Protein AF-A0A7S0LY28-F1 (afdb_monomer_lite)

InterPro domains:
  IPR038837 tRNA ligase 1 [PTHR35460] (4-100)

Foldseek 3Di:
DDWDFDDDQAWKKKWAAEPLDIFIATPVGGDDPVRVLVVVQLLVLLCVPVPPCSVVLVSVVNVCRHVQQKMWMWGWQQPPPDDSDDNDPHTAIETEFIARNPVRHTDDCVVVVVCCVRNVHHYGIDPPPVVPPDD

Structure (mmCIF, N/CA/C/O backbone):
data_AF-A0A7S0LY28-F1
#
_entry.id   AF-A0A7S0LY28-F1
#
loop_
_atom_site.group_PDB
_atom_site.id
_atom_site.type_symbol
_atom_site.label_atom_id
_atom_site.label_alt_id
_atom_site.label_comp_id
_atom_site.label_asym_id
_atom_site.label_entity_id
_atom_site.label_seq_id
_atom_site.pdbx_PDB_ins_code
_atom_site.Cartn_x
_atom_site.Cartn_y
_atom_site.Cartn_z
_atom_site.occupancy
_atom_site.B_iso_or_equiv
_atom_site.auth_seq_id
_atom_site.auth_comp_id
_atom_site.auth_asym_id
_atom_site.auth_atom_id
_atom_site.pdbx_PDB_model_num
ATOM 1 N N . MET A 1 1 ? 1.465 25.498 0.181 1.00 55.75 1 MET A N 1
ATOM 2 C CA . MET A 1 1 ? 2.523 24.517 0.497 1.00 55.75 1 MET A CA 1
ATOM 3 C C . MET A 1 1 ? 2.7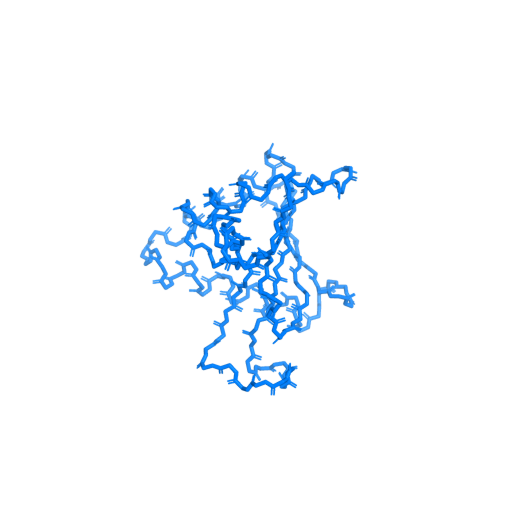49 23.686 -0.750 1.00 55.75 1 MET A C 1
ATOM 5 O O . MET A 1 1 ? 1.817 23.020 -1.181 1.00 55.75 1 MET A O 1
ATOM 9 N N . LEU A 1 2 ? 3.916 23.816 -1.379 1.00 63.62 2 LEU A N 1
ATOM 10 C CA . LEU A 1 2 ? 4.323 22.948 -2.485 1.00 63.62 2 LEU A CA 1
ATOM 11 C C . LEU A 1 2 ? 4.807 21.623 -1.880 1.00 63.62 2 LEU A C 1
ATOM 13 O O . LEU A 1 2 ? 5.370 21.645 -0.794 1.00 63.62 2 LEU A O 1
ATOM 17 N N . VAL A 1 3 ? 4.568 20.486 -2.530 1.00 64.19 3 VAL A N 1
ATOM 18 C CA . VAL A 1 3 ? 5.109 19.185 -2.107 1.00 64.19 3 VAL A CA 1
ATOM 19 C C . VAL A 1 3 ? 5.704 18.521 -3.337 1.00 64.19 3 VAL A C 1
ATOM 21 O O . VAL A 1 3 ? 5.042 18.450 -4.370 1.00 64.19 3 VAL A O 1
ATOM 24 N N . ALA A 1 4 ? 6.952 18.069 -3.229 1.00 72.69 4 ALA A N 1
ATOM 25 C CA . ALA A 1 4 ? 7.638 17.339 -4.286 1.00 72.69 4 ALA A CA 1
ATOM 26 C C . ALA A 1 4 ? 7.711 15.849 -3.930 1.00 72.69 4 ALA A C 1
ATOM 28 O O . ALA A 1 4 ? 7.937 15.485 -2.771 1.00 72.69 4 ALA A O 1
ATOM 29 N N . SER A 1 5 ? 7.535 14.993 -4.934 1.00 68.00 5 SER A N 1
ATOM 30 C CA . SER A 1 5 ? 7.716 13.550 -4.815 1.00 68.00 5 SER A CA 1
ATOM 31 C C . SER A 1 5 ? 8.639 13.019 -5.904 1.00 68.00 5 SER A C 1
ATOM 33 O O . SER A 1 5 ? 8.718 13.569 -7.005 1.00 68.00 5 SER A O 1
ATOM 35 N N . VAL A 1 6 ? 9.360 11.942 -5.592 1.00 71.56 6 VAL A N 1
ATOM 36 C CA . VAL A 1 6 ? 10.174 11.234 -6.587 1.00 71.56 6 VAL A CA 1
ATOM 37 C C . VAL A 1 6 ? 9.251 10.358 -7.425 1.00 71.56 6 VAL A C 1
ATOM 39 O O . VAL A 1 6 ? 8.601 9.458 -6.889 1.00 71.56 6 VAL A O 1
ATOM 42 N N . LYS A 1 7 ? 9.216 10.602 -8.739 1.00 67.94 7 LYS A N 1
ATOM 43 C CA . LYS A 1 7 ? 8.500 9.747 -9.687 1.00 67.94 7 LYS A CA 1
ATOM 44 C C . LYS A 1 7 ? 9.194 8.385 -9.755 1.00 67.94 7 LYS A C 1
ATOM 46 O O . LYS A 1 7 ? 10.331 8.291 -10.213 1.00 67.94 7 LYS A O 1
ATOM 51 N N . SER A 1 8 ? 8.512 7.344 -9.299 1.00 64.88 8 SER A N 1
ATOM 52 C CA . SER A 1 8 ? 8.909 5.959 -9.533 1.00 64.88 8 SER A CA 1
ATOM 53 C C . SER A 1 8 ? 8.605 5.556 -10.980 1.00 64.88 8 SER A C 1
ATOM 55 O O . SER A 1 8 ? 7.757 6.149 -11.643 1.00 64.88 8 SER A O 1
ATOM 57 N N . SER A 1 9 ? 9.353 4.576 -11.484 1.00 71.12 9 SER A N 1
ATOM 58 C CA . SER A 1 9 ? 9.218 4.073 -12.849 1.00 71.12 9 SER A CA 1
ATOM 59 C C . SER A 1 9 ? 8.497 2.730 -12.816 1.00 71.12 9 SER A C 1
ATOM 61 O O . SER A 1 9 ? 9.126 1.683 -12.665 1.00 71.12 9 SER A O 1
ATOM 63 N N . GLY A 1 10 ? 7.169 2.760 -12.873 1.00 81.38 10 GLY A N 1
ATOM 64 C CA . GLY A 1 10 ? 6.332 1.573 -12.801 1.00 81.38 10 GLY A CA 1
ATOM 65 C C . GLY A 1 10 ? 5.001 1.763 -13.521 1.00 81.38 10 GLY A C 1
ATOM 66 O O . GLY A 1 10 ? 4.901 2.499 -14.502 1.00 81.38 10 GLY A O 1
ATOM 67 N N . SER A 1 11 ? 3.985 1.036 -13.064 1.00 86.94 11 SER A N 1
ATOM 68 C CA . SER A 1 11 ? 2.619 1.146 -13.578 1.00 86.94 11 SER A CA 1
ATOM 69 C C . SER A 1 11 ? 1.690 1.698 -12.505 1.00 86.94 11 SER A C 1
ATOM 71 O O . SER A 1 11 ? 1.743 1.258 -11.356 1.00 86.94 11 SER A O 1
ATOM 73 N N . LEU A 1 12 ? 0.778 2.596 -12.883 1.00 90.44 12 LEU A N 1
ATOM 74 C CA . LEU A 1 12 ? -0.260 3.075 -11.972 1.00 90.44 12 LEU A CA 1
ATOM 75 C C . LEU A 1 12 ? -1.147 1.908 -11.516 1.00 90.44 12 LEU A C 1
ATOM 77 O O . LEU A 1 12 ? -1.689 1.160 -12.337 1.00 90.44 12 LEU A O 1
ATOM 81 N N . TRP A 1 13 ? -1.337 1.793 -10.204 1.00 95.06 13 TRP A N 1
ATOM 82 C CA . TRP A 1 13 ? -2.222 0.819 -9.577 1.00 95.06 13 TRP A CA 1
ATOM 83 C C . TRP A 1 13 ? -3.091 1.499 -8.519 1.00 95.06 13 TRP A C 1
ATOM 85 O O . TRP A 1 13 ? -2.599 2.198 -7.636 1.00 95.06 13 TRP A O 1
ATOM 95 N N . LEU A 1 14 ? -4.401 1.310 -8.611 1.00 95.81 14 LEU A N 1
ATOM 96 C CA . LEU A 1 14 ? -5.389 1.914 -7.727 1.00 95.81 14 LEU A CA 1
ATOM 97 C C . LEU A 1 14 ? -6.030 0.844 -6.851 1.00 95.81 14 LEU A C 1
ATOM 99 O O . LEU A 1 14 ? -6.327 -0.256 -7.320 1.00 95.81 14 LEU A O 1
ATOM 103 N N . MET A 1 15 ? -6.306 1.200 -5.601 1.00 96.19 15 MET A N 1
ATOM 104 C CA . MET A 1 15 ? -7.022 0.370 -4.638 1.00 96.19 15 MET A CA 1
ATOM 105 C C . MET A 1 15 ? -8.129 1.175 -3.975 1.00 96.19 15 MET A C 1
ATOM 107 O O . MET A 1 15 ? -7.909 2.282 -3.486 1.00 96.19 15 MET A O 1
ATOM 111 N N . THR A 1 16 ? -9.312 0.584 -3.884 1.00 96.06 16 THR A N 1
ATOM 112 C CA . THR A 1 16 ? -10.413 1.116 -3.085 1.00 96.06 16 THR A CA 1
ATOM 113 C C . THR A 1 16 ? -11.157 -0.024 -2.400 1.00 96.06 16 THR A C 1
ATOM 115 O O . THR A 1 16 ? -11.060 -1.179 -2.818 1.00 96.06 16 THR A O 1
ATOM 118 N N . ALA A 1 17 ? -11.881 0.281 -1.328 1.00 95.94 17 ALA A N 1
ATOM 119 C CA . ALA A 1 17 ? -12.706 -0.692 -0.621 1.00 95.94 17 ALA A CA 1
ATOM 120 C C . ALA A 1 17 ? -14.131 -0.168 -0.470 1.00 95.94 17 ALA A C 1
ATOM 122 O O . ALA A 1 17 ? -14.308 0.977 -0.071 1.00 95.94 17 ALA A O 1
ATOM 123 N N . MET A 1 18 ? -15.131 -0.986 -0.783 1.00 93.62 18 MET A N 1
ATOM 124 C CA . MET A 1 18 ? -16.548 -0.648 -0.652 1.00 93.62 18 MET A CA 1
ATOM 125 C C . MET A 1 18 ? -17.312 -1.865 -0.137 1.00 93.62 18 MET A C 1
ATOM 127 O O . MET A 1 18 ? -17.153 -2.960 -0.679 1.00 93.62 18 MET A O 1
ATOM 131 N N . ASP A 1 19 ? -18.112 -1.682 0.911 1.00 92.31 19 ASP A N 1
ATOM 132 C CA . ASP A 1 19 ? -18.883 -2.750 1.562 1.00 92.31 19 ASP A CA 1
ATOM 133 C C . ASP A 1 19 ? -17.998 -3.937 1.995 1.00 92.31 19 ASP A C 1
ATOM 135 O O . ASP A 1 19 ? -18.316 -5.109 1.774 1.00 92.31 19 ASP A O 1
ATOM 139 N N . GLY A 1 20 ? -16.822 -3.629 2.549 1.00 86.56 20 GLY A N 1
ATOM 140 C CA . GLY A 1 20 ? -15.805 -4.604 2.951 1.00 86.56 20 GLY A CA 1
ATOM 141 C C . GLY A 1 20 ? -15.095 -5.328 1.798 1.00 86.56 20 GLY A C 1
ATOM 142 O O . GLY A 1 20 ? -14.253 -6.189 2.052 1.00 86.56 20 GLY A O 1
ATOM 143 N N . LYS A 1 21 ? -15.399 -5.003 0.534 1.00 90.06 21 LYS A N 1
ATOM 144 C CA . LYS A 1 21 ? -14.773 -5.612 -0.647 1.00 90.06 21 LYS A CA 1
ATOM 145 C C . LYS A 1 21 ? -13.719 -4.693 -1.234 1.00 90.06 21 LYS A C 1
ATOM 147 O O . LYS A 1 21 ? -13.988 -3.529 -1.517 1.00 90.06 21 LYS A O 1
ATOM 152 N N . VAL A 1 22 ? -12.535 -5.240 -1.484 1.00 94.69 22 VAL A N 1
ATOM 153 C CA . VAL A 1 22 ? -11.461 -4.523 -2.173 1.00 94.69 22 VAL A CA 1
ATOM 154 C C . VAL A 1 22 ? -11.650 -4.635 -3.677 1.00 94.69 22 VAL A C 1
ATOM 156 O O . VAL A 1 22 ? -11.860 -5.723 -4.210 1.00 94.69 22 VAL A O 1
ATOM 159 N N . THR A 1 23 ? -11.518 -3.511 -4.366 1.00 93.75 23 THR A N 1
ATOM 160 C CA . THR A 1 23 ? -11.389 -3.461 -5.820 1.00 93.75 23 THR A CA 1
ATOM 161 C C . THR A 1 23 ? -10.082 -2.773 -6.174 1.00 93.75 23 THR A C 1
ATOM 163 O O . THR A 1 23 ? -9.638 -1.845 -5.4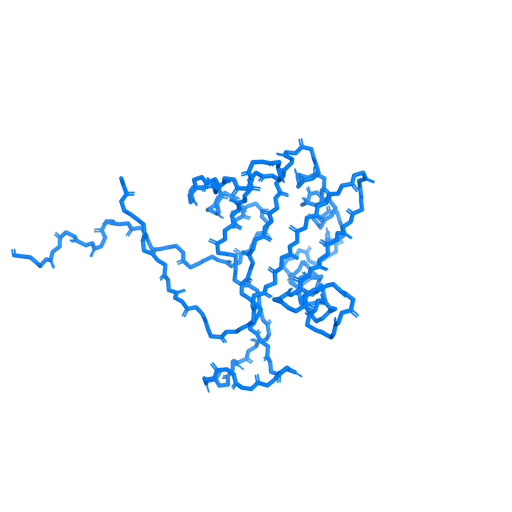94 1.00 93.75 23 THR A O 1
ATOM 166 N N . CYS A 1 24 ? -9.433 -3.277 -7.217 1.00 94.19 24 CYS A N 1
ATOM 167 C CA . CYS A 1 24 ? -8.185 -2.725 -7.707 1.00 94.19 24 CYS A CA 1
ATOM 168 C C . CYS A 1 24 ? -8.185 -2.664 -9.229 1.00 94.19 24 CYS A C 1
ATOM 170 O O . CYS A 1 24 ? -8.802 -3.492 -9.905 1.00 94.19 24 CYS A O 1
ATOM 172 N N . SER A 1 25 ? -7.492 -1.670 -9.763 1.00 92.56 25 SER A N 1
ATOM 173 C CA . SER A 1 25 ? -7.378 -1.435 -11.198 1.00 92.56 25 SER A CA 1
ATOM 174 C C . SER A 1 25 ? -5.992 -0.915 -11.530 1.00 92.56 25 SER A C 1
ATOM 176 O O . SER A 1 25 ? -5.349 -0.273 -10.706 1.00 92.56 25 SER A O 1
ATOM 178 N N . SER A 1 26 ? -5.541 -1.167 -12.749 1.00 90.31 26 SER A N 1
ATOM 179 C CA . SER A 1 26 ? -4.406 -0.455 -13.329 1.00 90.31 26 SER A CA 1
ATOM 180 C C . SER A 1 26 ? -4.894 0.621 -14.300 1.00 90.31 26 SER A C 1
ATOM 182 O O . SER A 1 26 ? -6.101 0.812 -14.465 1.00 90.31 26 SER A O 1
ATOM 184 N N . GLU A 1 27 ? -3.961 1.300 -14.968 1.00 81.31 27 GLU A N 1
ATOM 185 C CA . GLU A 1 27 ? -4.246 2.300 -16.009 1.00 81.31 27 GLU A CA 1
ATOM 186 C C . GLU A 1 27 ? -5.225 1.795 -17.090 1.00 81.31 27 GLU A C 1
ATOM 188 O O . GLU A 1 27 ? -6.093 2.538 -17.537 1.00 81.31 27 GLU A O 1
ATOM 193 N N . ASN A 1 28 ? -5.165 0.503 -17.432 1.00 77.62 28 ASN A N 1
ATOM 194 C CA . ASN A 1 28 ? -6.012 -0.124 -18.456 1.00 77.62 28 ASN A CA 1
ATOM 195 C C . ASN A 1 28 ? -7.256 -0.835 -17.882 1.00 77.62 28 ASN A C 1
ATOM 197 O O . ASN A 1 28 ? -7.865 -1.664 -18.558 1.00 77.62 28 ASN A O 1
ATOM 201 N N . GLY A 1 29 ? -7.622 -0.560 -16.625 1.00 81.69 29 GLY A N 1
ATOM 202 C CA . GLY A 1 29 ? -8.822 -1.096 -15.975 1.00 81.69 29 GLY A CA 1
ATOM 203 C C . GLY A 1 29 ? -8.566 -2.221 -14.965 1.00 81.69 29 GLY A C 1
ATOM 204 O O . GLY A 1 29 ? -7.441 -2.464 -14.526 1.00 81.69 29 GLY A O 1
ATOM 205 N N . ALA A 1 30 ? -9.644 -2.885 -14.545 1.00 86.25 30 ALA A N 1
ATOM 206 C CA . ALA A 1 30 ? -9.628 -3.954 -13.543 1.00 86.25 30 ALA A CA 1
ATOM 207 C C . ALA A 1 30 ? -9.587 -5.357 -14.177 1.00 86.25 30 ALA A C 1
ATOM 209 O O . ALA A 1 30 ? -9.973 -5.540 -15.329 1.00 86.25 30 ALA A O 1
ATOM 210 N N . GLY A 1 31 ? -9.145 -6.360 -13.411 1.00 86.88 31 GLY A N 1
ATOM 211 C CA . GLY A 1 31 ? -9.164 -7.770 -13.827 1.00 86.88 31 GLY A CA 1
ATOM 212 C C . GLY A 1 31 ? -8.056 -8.173 -14.806 1.00 86.88 31 GLY A C 1
ATOM 213 O O . GLY A 1 31 ? -8.090 -9.269 -15.356 1.00 86.88 31 GLY A O 1
ATOM 214 N N . ASN A 1 32 ? -7.067 -7.306 -15.023 1.00 89.06 32 ASN A N 1
ATOM 215 C CA . ASN A 1 32 ? -5.889 -7.599 -15.835 1.00 89.06 32 ASN A CA 1
ATOM 216 C C . ASN A 1 32 ? -4.686 -8.018 -14.970 1.00 89.06 32 ASN A C 1
ATOM 218 O O . ASN A 1 32 ? -4.700 -7.908 -13.738 1.00 89.06 32 ASN A O 1
ATOM 222 N N . VAL A 1 33 ? -3.616 -8.460 -15.635 1.00 89.62 33 VAL A N 1
ATOM 223 C CA . VAL A 1 33 ? -2.390 -8.941 -14.979 1.00 89.62 33 VAL A CA 1
ATOM 224 C C . VAL A 1 33 ? -1.742 -7.889 -14.066 1.00 89.62 33 VAL A C 1
ATOM 226 O O . VAL A 1 33 ? -1.254 -8.243 -13.000 1.00 89.62 33 VAL A O 1
ATOM 229 N N . TYR A 1 34 ? -1.825 -6.598 -14.407 1.00 89.94 34 TYR A N 1
ATOM 230 C CA . TYR A 1 34 ? -1.298 -5.506 -13.581 1.00 89.94 34 TYR A CA 1
ATOM 231 C C . TYR A 1 34 ? -2.100 -5.336 -12.289 1.00 89.94 34 TYR A C 1
ATOM 233 O O . TYR A 1 34 ? -1.524 -5.200 -11.212 1.00 89.94 34 TYR A O 1
ATOM 241 N N . SER A 1 35 ? -3.433 -5.388 -12.375 1.00 91.56 35 SER A N 1
ATOM 242 C CA . SER A 1 35 ? -4.297 -5.304 -11.195 1.00 91.56 35 SER A CA 1
ATOM 243 C C . SER A 1 35 ? -4.058 -6.475 -10.231 1.00 91.56 35 SER A C 1
ATOM 245 O O . SER A 1 35 ? -3.934 -6.255 -9.024 1.00 91.56 35 SER A O 1
ATOM 247 N N . ALA A 1 36 ? -3.886 -7.690 -10.765 1.00 92.19 36 ALA A N 1
ATOM 248 C CA . ALA A 1 36 ? -3.583 -8.889 -9.988 1.00 92.19 36 ALA A CA 1
ATOM 249 C C . ALA A 1 36 ? -2.177 -8.848 -9.367 1.00 92.19 36 ALA A C 1
ATOM 251 O O . ALA A 1 36 ? -2.021 -9.151 -8.185 1.00 92.19 36 ALA A O 1
ATOM 252 N N . ALA A 1 37 ? -1.169 -8.429 -10.135 1.00 92.62 37 ALA A N 1
ATOM 253 C CA . ALA A 1 37 ? 0.197 -8.275 -9.649 1.00 92.62 37 ALA A CA 1
ATOM 254 C C . ALA A 1 37 ? 0.284 -7.239 -8.523 1.00 92.62 37 ALA A C 1
ATOM 256 O O . ALA A 1 37 ? 0.898 -7.513 -7.498 1.00 92.62 37 ALA A O 1
ATOM 257 N N . GLY A 1 38 ? -0.389 -6.091 -8.651 1.00 94.00 38 GLY A N 1
ATOM 258 C CA . GLY A 1 38 ? -0.425 -5.098 -7.576 1.00 94.00 38 GLY A CA 1
ATOM 259 C C . GLY A 1 38 ? -1.078 -5.633 -6.300 1.00 94.00 38 GLY A C 1
ATOM 260 O O . GLY A 1 38 ? -0.535 -5.442 -5.214 1.00 94.00 38 GLY A O 1
ATOM 261 N N . MET A 1 39 ? -2.172 -6.396 -6.416 1.00 95.31 39 MET A N 1
ATOM 262 C CA . MET A 1 39 ? -2.784 -7.051 -5.254 1.00 95.31 39 MET A CA 1
ATOM 263 C C . MET A 1 39 ? -1.831 -8.056 -4.596 1.00 95.31 39 MET A C 1
ATOM 265 O O . MET A 1 39 ? -1.683 -8.059 -3.374 1.00 95.31 39 MET A O 1
ATOM 269 N N . TYR A 1 40 ? -1.162 -8.890 -5.396 1.00 95.06 40 TYR A N 1
ATOM 270 C CA . TYR A 1 40 ? -0.171 -9.840 -4.896 1.00 95.06 40 TYR A CA 1
ATOM 271 C C . TYR A 1 40 ? 0.968 -9.127 -4.156 1.00 95.06 40 TYR A C 1
ATOM 273 O O . TYR A 1 40 ? 1.289 -9.498 -3.027 1.00 95.06 40 TYR A O 1
ATOM 281 N N . THR A 1 41 ? 1.536 -8.075 -4.751 1.00 95.38 41 THR A N 1
ATOM 282 C CA . THR A 1 41 ? 2.619 -7.286 -4.149 1.00 95.38 41 THR A CA 1
ATOM 283 C C . THR A 1 41 ? 2.177 -6.631 -2.842 1.00 95.38 41 THR A C 1
ATOM 285 O O . THR A 1 41 ? 2.937 -6.640 -1.876 1.00 95.38 41 THR A O 1
ATOM 288 N N . LEU A 1 42 ? 0.938 -6.129 -2.760 1.00 96.25 42 LEU A N 1
ATOM 289 C CA . LEU A 1 42 ? 0.390 -5.569 -1.523 1.00 96.25 42 LEU A CA 1
ATOM 290 C C . LEU A 1 42 ? 0.265 -6.631 -0.427 1.00 96.25 42 LEU A C 1
ATOM 292 O O . LEU A 1 42 ? 0.737 -6.427 0.688 1.00 96.25 42 LEU A O 1
ATOM 296 N N . VAL A 1 43 ? -0.340 -7.781 -0.730 1.00 96.50 43 VAL A N 1
ATOM 297 C CA . VAL A 1 43 ? -0.494 -8.871 0.248 1.00 96.50 43 VAL A CA 1
ATOM 298 C C . VAL A 1 43 ? 0.871 -9.376 0.713 1.00 96.50 43 VAL A C 1
ATOM 300 O O . VAL A 1 43 ? 1.084 -9.557 1.912 1.00 96.50 43 VAL A O 1
ATOM 303 N N . LYS A 1 44 ? 1.822 -9.535 -0.215 1.00 95.81 44 LYS A N 1
ATOM 304 C CA . LYS A 1 44 ? 3.205 -9.891 0.106 1.00 95.81 44 LYS A CA 1
ATOM 305 C C . LYS A 1 44 ? 3.862 -8.851 1.014 1.00 95.81 44 LYS A C 1
ATOM 307 O O . LYS A 1 44 ? 4.493 -9.235 1.992 1.00 95.81 44 LYS A O 1
ATOM 312 N N . HIS A 1 45 ? 3.688 -7.560 0.736 1.00 95.81 45 HIS A N 1
ATOM 313 C CA . HIS A 1 45 ? 4.201 -6.490 1.588 1.00 95.81 45 HIS A CA 1
ATOM 314 C C . HIS A 1 45 ? 3.679 -6.624 3.025 1.00 95.81 45 HIS A C 1
ATOM 316 O O . HIS A 1 45 ? 4.470 -6.619 3.965 1.00 95.81 45 HIS A O 1
ATOM 322 N N . PHE A 1 46 ? 2.368 -6.805 3.206 1.00 97.81 46 PHE A N 1
ATOM 323 C CA . PHE A 1 46 ? 1.789 -6.997 4.538 1.00 97.81 46 PHE A CA 1
ATOM 324 C C . PHE A 1 46 ? 2.334 -8.252 5.224 1.00 97.81 46 PHE A C 1
ATOM 326 O O . PHE A 1 46 ? 2.694 -8.195 6.399 1.00 97.81 46 PHE A O 1
ATOM 333 N N . HIS A 1 47 ? 2.440 -9.363 4.493 1.00 97.62 47 HIS A N 1
ATOM 334 C CA . HIS A 1 47 ? 3.025 -10.600 5.003 1.00 97.62 47 HIS A CA 1
ATOM 335 C C . HIS A 1 47 ? 4.462 -10.388 5.503 1.00 97.62 47 HIS A C 1
ATOM 337 O O . HIS A 1 47 ? 4.796 -10.767 6.625 1.00 97.62 47 HIS A O 1
ATOM 343 N N . ASP A 1 48 ? 5.300 -9.735 4.699 1.00 96.06 48 ASP A N 1
ATOM 344 C CA . ASP A 1 48 ? 6.711 -9.512 5.012 1.00 96.06 48 ASP A CA 1
ATOM 345 C C . ASP A 1 48 ? 6.907 -8.506 6.161 1.00 96.06 48 ASP A C 1
ATOM 347 O O . ASP A 1 48 ? 7.844 -8.647 6.947 1.00 96.06 48 ASP A O 1
ATOM 351 N N . LYS A 1 49 ? 6.042 -7.488 6.279 1.00 96.94 49 LYS A N 1
ATOM 352 C CA . LYS A 1 49 ? 6.169 -6.427 7.294 1.00 96.94 49 LYS A CA 1
ATOM 353 C C . LYS A 1 49 ? 5.542 -6.773 8.641 1.00 96.94 49 LYS A C 1
ATOM 355 O O . LYS A 1 49 ? 6.080 -6.368 9.668 1.00 96.94 49 LYS A O 1
ATOM 360 N N . PHE A 1 50 ? 4.429 -7.502 8.646 1.00 97.31 50 PHE A N 1
ATOM 361 C CA . PHE A 1 50 ? 3.648 -7.771 9.858 1.00 97.31 50 PHE A CA 1
ATOM 362 C C . PHE A 1 50 ? 3.700 -9.236 10.314 1.00 97.31 50 PHE A C 1
ATOM 364 O O . PHE A 1 50 ? 3.183 -9.564 11.385 1.00 97.31 50 PHE A O 1
ATOM 371 N N . GLY A 1 51 ? 4.330 -10.132 9.545 1.00 97.19 51 GLY A N 1
ATOM 372 C CA . GLY A 1 51 ? 4.463 -11.542 9.910 1.00 97.19 51 GLY A CA 1
ATOM 373 C C . GLY A 1 51 ? 3.098 -12.174 10.180 1.00 97.19 51 GLY A C 1
ATOM 374 O O . GLY A 1 51 ? 2.165 -11.977 9.413 1.00 97.19 51 GLY A O 1
ATOM 375 N N . ALA A 1 52 ? 2.934 -12.888 11.295 1.00 97.31 52 ALA A N 1
ATOM 376 C CA . ALA A 1 52 ? 1.679 -13.574 11.629 1.00 97.31 52 ALA A CA 1
ATOM 377 C C . ALA A 1 52 ? 0.440 -12.653 11.722 1.00 97.31 52 ALA A C 1
ATOM 379 O O . ALA A 1 52 ? -0.680 -13.133 11.561 1.00 97.31 52 ALA A O 1
ATOM 380 N N . ALA A 1 53 ? 0.622 -11.346 11.946 1.00 97.88 53 ALA A N 1
ATOM 381 C CA . ALA A 1 53 ? -0.473 -10.378 12.047 1.00 97.88 53 ALA A CA 1
ATOM 382 C C . ALA A 1 53 ? -0.939 -9.822 10.686 1.00 97.88 53 ALA A C 1
ATOM 384 O O . ALA A 1 53 ? -1.880 -9.031 10.635 1.00 97.88 53 ALA A O 1
ATOM 385 N N . TRP A 1 54 ? -0.319 -10.231 9.572 1.00 98.12 54 TRP A N 1
ATOM 386 C CA . TRP A 1 54 ? -0.527 -9.602 8.264 1.00 98.12 54 TRP A CA 1
ATOM 387 C C . TRP A 1 54 ? -1.987 -9.534 7.810 1.00 98.12 54 TRP A C 1
ATOM 389 O O . TRP A 1 54 ? -2.396 -8.536 7.221 1.00 98.12 54 TRP A O 1
ATOM 399 N N . GLN A 1 55 ? -2.784 -10.569 8.094 1.00 97.94 55 GLN A N 1
ATOM 400 C CA . GLN A 1 55 ? -4.195 -10.616 7.698 1.00 97.94 55 GLN A CA 1
ATOM 401 C C . GLN A 1 55 ? -5.012 -9.558 8.428 1.00 97.94 55 GLN A C 1
ATOM 403 O O . GLN A 1 55 ? -5.839 -8.886 7.815 1.00 97.94 55 GLN A O 1
ATOM 408 N N . GLN A 1 56 ? -4.771 -9.404 9.731 1.00 98.19 56 GLN A N 1
ATOM 409 C CA . GLN A 1 56 ? -5.460 -8.416 10.545 1.00 98.19 56 GLN A CA 1
ATOM 410 C C . GLN A 1 56 ? -5.112 -7.005 10.070 1.00 98.19 56 GLN A C 1
ATOM 412 O O . GLN A 1 56 ? -6.007 -6.208 9.811 1.00 98.19 56 GLN A O 1
ATOM 417 N N . GLU A 1 57 ? -3.827 -6.725 9.873 1.00 98.25 57 GLU A N 1
ATOM 418 C CA . GLU A 1 57 ? -3.341 -5.408 9.452 1.00 98.25 57 GLU A CA 1
ATOM 419 C C . GLU A 1 57 ? -3.834 -5.037 8.045 1.00 98.25 57 GLU A C 1
ATOM 421 O O . GLU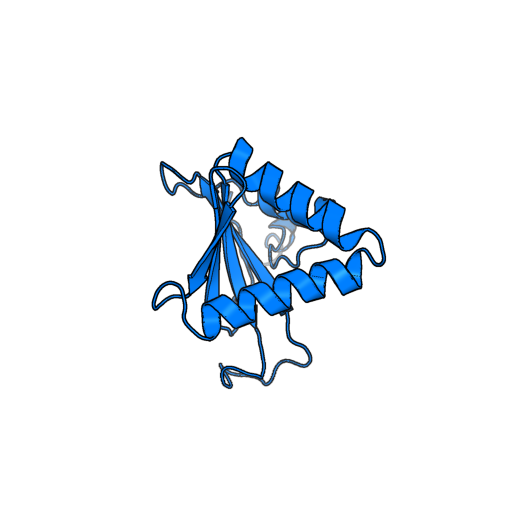 A 1 57 ? -4.257 -3.904 7.799 1.00 98.25 57 GLU A O 1
ATOM 426 N N . TYR A 1 58 ? -3.875 -6.010 7.128 1.00 97.38 58 TYR A N 1
ATOM 427 C CA . TYR A 1 58 ? -4.477 -5.831 5.808 1.00 97.38 58 TYR A CA 1
ATOM 428 C C . TYR A 1 58 ? -5.974 -5.508 5.914 1.00 97.38 58 TYR A C 1
ATOM 430 O O . TYR A 1 58 ? -6.448 -4.554 5.299 1.00 97.38 58 TYR A O 1
ATOM 438 N N . LEU A 1 59 ? -6.731 -6.259 6.721 1.00 97.44 59 LEU A N 1
ATOM 439 C CA . LEU A 1 59 ? -8.158 -5.998 6.930 1.00 97.44 59 LEU A CA 1
ATOM 440 C C . LEU A 1 59 ? -8.406 -4.640 7.592 1.00 97.44 59 LEU A C 1
ATOM 442 O O . LEU A 1 59 ? -9.399 -3.981 7.291 1.00 97.44 59 LEU A O 1
ATOM 446 N N . GLU A 1 60 ? -7.519 -4.191 8.471 1.00 97.81 60 GLU A N 1
ATOM 447 C CA . GLU A 1 60 ? -7.594 -2.863 9.073 1.00 97.81 60 GLU A CA 1
ATOM 448 C C . GLU A 1 60 ? -7.370 -1.752 8.040 1.00 97.81 60 GLU A C 1
ATOM 450 O O . GLU A 1 60 ? -8.117 -0.769 8.054 1.00 97.81 60 GLU A O 1
ATOM 455 N N . LEU A 1 61 ? -6.446 -1.933 7.087 1.00 97.56 61 LEU A N 1
ATOM 456 C CA . LEU A 1 61 ? -6.320 -1.039 5.932 1.00 97.56 61 LEU A CA 1
ATOM 457 C C . LEU A 1 61 ? -7.614 -1.029 5.107 1.00 97.56 61 LEU A C 1
ATOM 459 O O . LEU A 1 61 ? -8.146 0.041 4.817 1.00 97.56 61 LEU A O 1
ATOM 463 N N . VAL A 1 62 ? -8.161 -2.197 4.765 1.00 97.50 62 VAL A N 1
ATOM 464 C CA . VAL A 1 62 ? -9.406 -2.307 3.982 1.00 97.50 62 VAL A CA 1
ATOM 465 C C . VAL A 1 62 ? -10.569 -1.601 4.681 1.00 97.50 62 VAL A C 1
ATOM 467 O O . VAL A 1 62 ? -11.267 -0.792 4.070 1.00 97.50 62 VAL A O 1
ATOM 470 N N . ASN A 1 63 ? -10.739 -1.841 5.982 1.00 97.69 63 ASN A N 1
ATOM 471 C CA . ASN A 1 63 ? -11.761 -1.192 6.797 1.00 97.69 63 ASN A CA 1
ATOM 472 C C . ASN A 1 63 ? -11.568 0.326 6.864 1.00 97.69 63 ASN A C 1
ATOM 474 O O . ASN A 1 63 ? -12.550 1.072 6.866 1.00 97.69 63 ASN A O 1
ATOM 478 N N . PHE A 1 64 ? -10.320 0.795 6.934 1.00 97.44 64 PHE A N 1
ATOM 479 C CA . PHE A 1 64 ? -10.011 2.217 6.881 1.00 97.44 64 PHE A CA 1
ATOM 480 C C . PHE A 1 64 ? -10.458 2.825 5.546 1.00 97.44 64 PHE A C 1
ATOM 482 O O . PHE A 1 64 ? -11.180 3.822 5.562 1.00 97.44 64 PHE A O 1
ATOM 489 N N . LEU A 1 65 ? -10.091 2.212 4.415 1.00 97.56 65 LEU A N 1
ATOM 490 C CA . LEU A 1 65 ? -10.457 2.700 3.081 1.00 97.56 65 LEU A CA 1
ATOM 491 C C . LEU A 1 65 ? -11.971 2.770 2.889 1.00 97.56 65 LEU A C 1
ATOM 493 O O . LEU A 1 65 ? -12.483 3.770 2.388 1.00 97.56 65 LEU A O 1
ATOM 497 N N . ASP A 1 66 ? -12.693 1.752 3.351 1.00 97.06 66 ASP A N 1
ATOM 498 C CA . ASP A 1 66 ? -14.145 1.700 3.215 1.00 97.06 66 ASP A CA 1
ATOM 499 C C . ASP A 1 66 ? -14.837 2.770 4.073 1.00 97.06 66 ASP A C 1
ATOM 501 O O . ASP A 1 66 ? -15.558 3.632 3.563 1.00 97.06 66 ASP A O 1
ATOM 505 N N . ARG A 1 67 ? -14.528 2.800 5.377 1.00 96.62 67 ARG A N 1
ATOM 506 C CA . ARG A 1 67 ? -15.164 3.717 6.339 1.00 96.62 67 ARG A CA 1
ATOM 507 C C . ARG A 1 67 ? -14.812 5.176 6.097 1.00 96.62 67 ARG A C 1
ATOM 509 O O . ARG A 1 67 ? -15.624 6.053 6.380 1.00 96.62 67 ARG A O 1
ATOM 516 N N . LYS A 1 68 ? -13.588 5.451 5.642 1.00 96.38 68 LYS A N 1
ATOM 517 C CA . LYS A 1 68 ? -13.133 6.814 5.342 1.00 96.38 68 LYS A CA 1
ATOM 518 C C . LYS A 1 68 ? -13.407 7.228 3.906 1.00 96.38 68 LYS A C 1
ATOM 520 O O . LYS A 1 68 ? -13.144 8.378 3.586 1.00 96.38 68 LYS A O 1
ATOM 525 N N . ARG A 1 69 ? -13.965 6.332 3.083 1.00 96.25 69 ARG A N 1
ATOM 526 C CA . ARG A 1 69 ? -14.237 6.573 1.662 1.00 96.25 69 ARG A CA 1
ATOM 527 C C . ARG A 1 69 ? -12.972 7.025 0.931 1.00 96.25 69 ARG A C 1
ATOM 529 O O . ARG A 1 69 ? -13.000 7.962 0.147 1.00 96.25 69 ARG A O 1
ATOM 536 N N . VAL A 1 70 ? -11.855 6.360 1.211 1.00 96.81 70 VAL A N 1
ATOM 537 C CA . VAL A 1 70 ? -10.541 6.684 0.646 1.00 96.81 70 VAL A CA 1
ATOM 538 C C . VAL A 1 70 ? -10.209 5.681 -0.450 1.00 96.81 70 VAL A C 1
ATOM 540 O O . VAL A 1 70 ? -10.359 4.474 -0.267 1.00 96.81 70 VAL A O 1
ATOM 543 N N . SER A 1 71 ? -9.700 6.181 -1.570 1.00 97.19 71 SER A N 1
ATOM 544 C CA . SER A 1 71 ? -9.016 5.377 -2.582 1.00 97.19 71 SER A CA 1
ATOM 545 C C . SER A 1 71 ? -7.530 5.718 -2.574 1.00 97.19 71 SER A C 1
ATOM 547 O O . SER A 1 71 ? -7.157 6.877 -2.403 1.00 97.19 71 SER A O 1
ATOM 549 N N . LEU A 1 72 ? -6.677 4.716 -2.743 1.00 97.38 72 LEU A N 1
ATOM 550 C CA . LEU A 1 72 ? -5.229 4.881 -2.788 1.00 97.38 72 LEU A CA 1
ATOM 551 C C . LEU A 1 72 ? -4.727 4.668 -4.210 1.00 97.38 72 LEU A C 1
ATOM 553 O O . LEU A 1 72 ? -5.185 3.762 -4.906 1.00 97.38 72 LEU A O 1
ATOM 557 N N . GLY A 1 73 ? -3.768 5.491 -4.618 1.00 95.81 73 GLY A N 1
ATOM 558 C CA . GLY A 1 73 ? -3.024 5.322 -5.854 1.00 95.81 73 GLY A CA 1
ATOM 559 C C . GLY A 1 73 ? -1.558 5.057 -5.562 1.00 95.81 73 GLY A C 1
ATOM 560 O O . GLY A 1 73 ? -0.905 5.803 -4.826 1.00 95.81 73 GLY A O 1
ATOM 561 N N . PHE A 1 74 ? -1.060 3.986 -6.160 1.00 95.31 74 PHE A N 1
ATOM 562 C CA . PHE A 1 74 ? 0.294 3.497 -6.021 1.00 95.31 74 PHE A CA 1
ATOM 563 C C . PHE A 1 74 ? 0.993 3.469 -7.372 1.00 95.31 74 PHE A C 1
ATOM 565 O O . PHE A 1 74 ? 0.359 3.284 -8.411 1.00 95.31 74 PHE A O 1
ATOM 572 N N . GLU A 1 75 ? 2.314 3.554 -7.329 1.00 92.81 75 GLU A N 1
ATOM 573 C CA . GLU A 1 75 ? 3.148 3.007 -8.384 1.00 92.81 75 GLU A CA 1
ATOM 574 C C . GLU A 1 75 ? 3.469 1.545 -8.069 1.00 92.81 75 GLU A C 1
ATOM 576 O O . GLU A 1 75 ? 4.050 1.244 -7.023 1.00 92.81 75 GLU A O 1
ATOM 581 N N . LEU A 1 76 ? 3.125 0.642 -8.985 1.00 91.88 76 LEU A N 1
ATOM 582 C CA . LEU A 1 76 ? 3.577 -0.742 -8.980 1.00 91.88 76 LEU A CA 1
ATOM 583 C C . LEU A 1 76 ? 4.916 -0.845 -9.701 1.00 91.88 76 LEU A C 1
ATOM 585 O O . LEU A 1 76 ? 4.992 -0.701 -10.921 1.00 91.88 76 LEU A O 1
ATOM 589 N N . VAL A 1 77 ? 5.962 -1.144 -8.938 1.00 89.50 77 VAL A N 1
ATOM 590 C CA . VAL A 1 77 ? 7.312 -1.365 -9.448 1.00 89.50 77 VAL A CA 1
ATOM 591 C C . VAL A 1 77 ? 7.605 -2.855 -9.333 1.00 89.50 77 VAL A C 1
ATOM 593 O O . VAL A 1 77 ? 7.773 -3.381 -8.237 1.00 89.50 77 VAL A O 1
ATOM 596 N N . THR A 1 78 ? 7.619 -3.560 -10.462 1.00 85.25 78 THR A N 1
ATOM 597 C CA . THR A 1 78 ? 7.802 -5.016 -10.495 1.00 85.25 78 THR A CA 1
ATOM 598 C C . THR A 1 78 ? 8.584 -5.451 -11.722 1.00 85.25 78 THR A C 1
ATOM 600 O O . THR A 1 78 ? 8.463 -4.855 -12.790 1.00 85.25 78 THR A O 1
ATOM 603 N N . ARG A 1 79 ? 9.360 -6.529 -11.583 1.00 81.19 79 ARG A N 1
ATOM 604 C CA . ARG A 1 79 ? 10.039 -7.174 -12.715 1.00 81.19 79 ARG A CA 1
ATOM 605 C C . ARG A 1 79 ? 9.097 -7.972 -13.612 1.00 81.19 79 ARG A C 1
ATOM 607 O O . ARG A 1 79 ? 9.428 -8.207 -14.770 1.00 81.19 79 ARG A O 1
ATOM 614 N N . CYS A 1 80 ? 7.952 -8.429 -13.103 1.00 74.25 80 CYS A N 1
ATOM 615 C CA . CYS A 1 80 ? 7.125 -9.399 -13.829 1.00 74.25 80 CYS A CA 1
ATOM 616 C C . CYS A 1 80 ? 6.284 -8.796 -14.966 1.00 74.25 80 CYS A C 1
ATOM 618 O O . CYS A 1 80 ? 5.744 -9.550 -15.772 1.00 74.25 80 CYS A O 1
ATOM 620 N N . LEU A 1 81 ? 6.192 -7.464 -15.060 1.00 74.12 81 LEU A N 1
ATOM 621 C CA . LEU A 1 81 ? 5.330 -6.761 -16.024 1.00 74.12 81 LEU A CA 1
ATOM 622 C C . LEU A 1 81 ? 6.097 -5.932 -17.065 1.00 74.12 81 LEU A C 1
ATOM 624 O O . LEU A 1 81 ? 5.479 -5.189 -17.827 1.00 74.12 81 LEU A O 1
ATOM 628 N N . GLY A 1 82 ? 7.422 -6.092 -17.122 1.00 66.44 82 GLY A N 1
ATOM 629 C CA . GLY A 1 82 ? 8.306 -5.399 -18.059 1.00 66.44 82 GLY A CA 1
ATOM 630 C C . GLY A 1 82 ? 9.185 -4.334 -17.402 1.00 66.44 82 GLY A C 1
ATOM 631 O O . GLY A 1 82 ? 8.979 -3.929 -16.260 1.00 66.44 82 GLY A O 1
ATOM 632 N N . GLU A 1 83 ? 10.206 -3.894 -18.134 1.00 64.62 83 GLU A N 1
ATOM 633 C CA . GLU A 1 83 ? 11.161 -2.890 -17.667 1.00 64.62 83 GLU A CA 1
ATOM 634 C C . GLU A 1 83 ? 10.655 -1.487 -18.018 1.00 64.62 83 GLU A C 1
ATOM 636 O O . GLU A 1 83 ? 10.724 -1.049 -19.164 1.00 64.62 83 GLU A O 1
ATOM 641 N N . HIS A 1 84 ? 10.166 -0.751 -17.022 1.00 63.16 84 HIS A N 1
ATOM 642 C CA . HIS A 1 84 ? 9.799 0.658 -17.180 1.00 63.16 84 HIS A CA 1
ATOM 643 C C . HIS A 1 84 ? 10.994 1.589 -16.923 1.00 63.16 84 HIS A C 1
ATOM 645 O O . HIS A 1 84 ? 10.830 2.643 -16.328 1.00 63.16 84 HIS A O 1
ATOM 651 N N . GLY A 1 85 ? 12.209 1.225 -17.341 1.00 66.75 85 GLY A N 1
ATOM 652 C CA . GLY A 1 85 ? 13.431 2.000 -17.088 1.00 66.75 85 GLY A CA 1
ATOM 653 C C . GLY A 1 85 ? 14.533 1.133 -16.488 1.00 66.75 85 GLY A C 1
ATOM 654 O O . GLY A 1 85 ? 15.094 0.295 -17.184 1.00 66.75 85 GLY A O 1
ATOM 655 N N . SER A 1 86 ? 14.869 1.335 -15.212 1.00 61.81 86 SER A N 1
ATOM 656 C CA . SER A 1 86 ? 15.822 0.473 -14.504 1.00 61.81 86 SER A CA 1
ATOM 657 C C . SER A 1 86 ? 15.140 -0.780 -13.951 1.00 61.81 86 SER A C 1
ATOM 659 O O . SER A 1 86 ? 14.019 -0.727 -13.448 1.00 61.81 86 SER A O 1
ATOM 661 N N . LEU A 1 87 ? 15.841 -1.914 -14.008 1.00 68.00 87 LEU A N 1
ATOM 662 C CA . LEU A 1 87 ? 15.413 -3.167 -13.387 1.00 68.00 87 LEU A CA 1
ATOM 663 C C . LEU A 1 87 ? 15.330 -2.992 -11.860 1.00 68.00 87 LEU A C 1
ATOM 665 O O . LEU A 1 87 ? 16.371 -2.825 -11.217 1.00 68.00 87 LEU A O 1
ATOM 669 N N . PRO A 1 88 ? 14.134 -3.054 -11.248 1.00 72.44 88 PRO A N 1
ATOM 670 C CA . PRO A 1 88 ? 14.018 -2.895 -9.805 1.00 72.44 88 PRO A CA 1
ATOM 671 C C . PRO A 1 88 ? 14.650 -4.089 -9.095 1.00 72.44 88 PRO A C 1
ATOM 673 O O . PRO A 1 88 ? 14.577 -5.206 -9.595 1.00 72.44 88 PRO A O 1
ATOM 676 N N . ASN A 1 89 ? 15.280 -3.885 -7.936 1.00 77.38 89 ASN A N 1
ATOM 677 C CA . ASN A 1 89 ? 15.917 -4.975 -7.178 1.00 77.38 89 ASN A CA 1
ATOM 678 C C . ASN A 1 89 ? 14.903 -5.931 -6.535 1.00 77.38 89 ASN A C 1
ATOM 680 O O . ASN A 1 89 ? 15.191 -7.117 -6.363 1.00 77.38 89 ASN A O 1
ATOM 684 N N . CYS A 1 90 ? 13.721 -5.410 -6.219 1.00 82.19 90 CYS A N 1
ATOM 685 C CA . CYS A 1 90 ? 12.597 -6.122 -5.6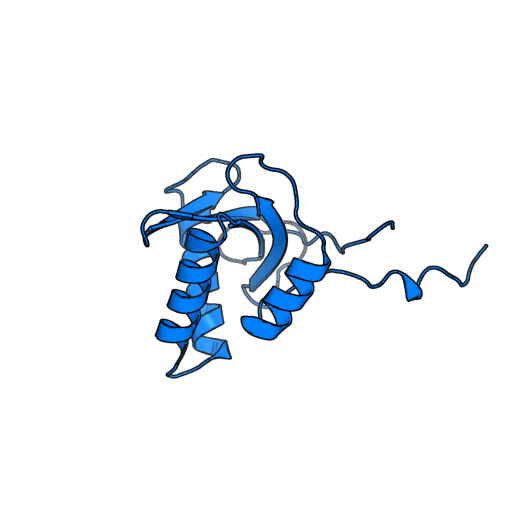35 1.00 82.19 90 CYS A CA 1
ATOM 686 C C . CYS A 1 90 ? 11.274 -5.509 -6.106 1.00 82.19 90 CYS A C 1
ATOM 688 O O . CYS A 1 90 ? 11.205 -4.324 -6.445 1.00 82.19 90 CYS A O 1
ATOM 690 N N . ASP A 1 91 ? 10.225 -6.325 -6.081 1.00 89.12 91 ASP A N 1
ATOM 691 C CA . ASP A 1 91 ? 8.867 -5.888 -6.382 1.00 89.12 91 ASP A CA 1
ATOM 692 C C . ASP A 1 91 ? 8.277 -5.158 -5.171 1.00 89.12 91 ASP A C 1
ATOM 694 O O . ASP A 1 91 ? 8.307 -5.680 -4.054 1.00 89.12 91 ASP A O 1
ATOM 698 N N . HIS A 1 92 ? 7.755 -3.952 -5.384 1.00 91.31 92 HIS A N 1
ATOM 699 C CA . HIS A 1 92 ? 7.211 -3.108 -4.323 1.00 91.31 92 HIS A CA 1
ATOM 700 C C . HIS A 1 92 ? 6.120 -2.159 -4.844 1.00 91.31 92 HIS A C 1
ATOM 702 O O . HIS A 1 92 ? 5.896 -2.016 -6.050 1.00 91.31 92 HIS A O 1
ATOM 708 N N . LEU A 1 93 ? 5.412 -1.537 -3.901 1.00 93.19 93 LEU A N 1
ATOM 709 C CA . LEU A 1 93 ? 4.372 -0.545 -4.151 1.00 93.19 93 LEU A CA 1
ATOM 710 C C . LEU A 1 93 ? 4.752 0.761 -3.470 1.00 93.19 93 LEU A C 1
ATOM 712 O O . LEU A 1 93 ? 4.959 0.781 -2.258 1.00 93.19 93 LEU A O 1
ATOM 716 N N . VAL A 1 94 ? 4.754 1.849 -4.234 1.00 93.38 94 VAL A N 1
ATOM 717 C CA . VAL A 1 94 ? 4.972 3.199 -3.707 1.00 93.38 94 VAL A CA 1
ATOM 718 C C . VAL A 1 94 ? 3.642 3.932 -3.669 1.00 93.38 94 VAL A C 1
ATOM 720 O O . VAL A 1 94 ? 3.052 4.201 -4.709 1.00 93.38 94 VAL A O 1
ATOM 723 N N . LEU A 1 95 ? 3.155 4.272 -2.480 1.00 95.19 95 LEU A N 1
ATOM 724 C CA . LEU A 1 95 ? 1.954 5.076 -2.298 1.00 95.19 95 LEU A CA 1
ATOM 725 C C . LEU A 1 95 ? 2.229 6.529 -2.714 1.00 95.19 95 LEU A C 1
ATOM 727 O O . LEU A 1 95 ? 3.045 7.225 -2.106 1.00 95.19 95 LEU A O 1
ATOM 731 N N . ASN A 1 96 ? 1.495 6.991 -3.726 1.00 92.81 96 ASN A N 1
ATOM 732 C CA . ASN A 1 96 ? 1.653 8.321 -4.314 1.00 92.81 96 ASN A CA 1
ATOM 733 C C . ASN A 1 96 ? 0.509 9.266 -3.947 1.00 92.81 96 ASN A C 1
ATOM 735 O O . ASN A 1 96 ? 0.724 10.470 -3.817 1.00 92.81 96 ASN A O 1
ATOM 739 N N . VAL A 1 97 ? -0.709 8.742 -3.797 1.00 93.88 97 VAL A N 1
ATOM 740 C CA . VAL A 1 97 ? -1.890 9.571 -3.553 1.00 93.88 97 VAL A CA 1
ATOM 741 C C . VAL A 1 97 ? -2.943 8.827 -2.740 1.00 93.88 97 VAL A C 1
ATOM 743 O O . VAL A 1 97 ? -3.118 7.617 -2.859 1.00 93.88 97 VAL A O 1
ATOM 746 N N . ALA A 1 98 ? -3.670 9.581 -1.926 1.00 96.25 98 ALA A N 1
ATOM 747 C CA . ALA A 1 98 ? -4.911 9.170 -1.299 1.00 96.25 98 ALA A CA 1
ATOM 748 C C . ALA A 1 98 ? -5.976 10.164 -1.757 1.00 96.25 98 ALA A C 1
ATOM 750 O O . ALA A 1 98 ? -5.733 11.369 -1.733 1.00 96.25 98 ALA A O 1
ATOM 751 N N . MET A 1 99 ? -7.131 9.677 -2.187 1.00 96.88 99 MET A N 1
ATOM 752 C CA . MET A 1 99 ? -8.204 10.491 -2.754 1.00 96.88 99 MET A CA 1
ATOM 753 C C . MET A 1 99 ? -9.518 10.171 -2.066 1.00 96.88 99 MET A C 1
ATOM 755 O O . MET A 1 99 ? -9.776 9.016 -1.716 1.00 96.88 99 MET A O 1
ATOM 759 N N . ASP A 1 100 ? -10.351 11.187 -1.892 1.00 96.75 100 ASP A N 1
ATOM 760 C CA . ASP A 1 100 ? -11.743 10.993 -1.516 1.00 96.75 100 ASP A CA 1
ATOM 761 C C . ASP A 1 100 ? -12.461 10.263 -2.658 1.00 96.75 100 ASP A C 1
ATOM 763 O O . ASP A 1 100 ? -12.339 10.632 -3.825 1.00 96.75 100 ASP A O 1
ATOM 767 N N . ARG A 1 101 ? -13.166 9.179 -2.340 1.00 94.25 101 ARG A N 1
ATOM 768 C CA . ARG A 1 101 ? -13.753 8.284 -3.343 1.00 94.25 101 ARG A CA 1
ATOM 769 C C . ARG A 1 101 ? -14.876 8.942 -4.142 1.00 94.25 101 ARG A C 1
ATOM 771 O O . ARG A 1 101 ? -15.089 8.544 -5.282 1.00 94.25 101 ARG A O 1
ATOM 778 N N . ASP A 1 102 ? -15.581 9.913 -3.569 1.00 93.06 102 ASP A N 1
ATOM 779 C CA . ASP A 1 102 ? -16.761 10.504 -4.208 1.00 93.06 102 ASP A CA 1
ATOM 780 C C . ASP A 1 102 ? -16.393 11.716 -5.051 1.00 93.06 102 ASP A C 1
ATOM 782 O O . ASP A 1 102 ? -16.834 11.858 -6.188 1.00 93.06 102 ASP A O 1
ATOM 786 N N . SER A 1 103 ? -15.579 12.600 -4.481 1.00 95.44 103 SER A N 1
ATOM 787 C CA . SER A 1 103 ? -15.157 13.837 -5.133 1.00 95.44 103 SER A CA 1
ATOM 788 C C . SER A 1 103 ? -13.917 13.665 -6.007 1.00 95.44 103 SER A C 1
ATOM 790 O O . SER A 1 103 ? -13.615 14.552 -6.803 1.00 95.44 103 SER A O 1
ATOM 792 N N . LEU A 1 104 ? -13.179 12.560 -5.835 1.00 90.69 104 LEU A N 1
ATOM 793 C CA . LEU A 1 104 ? -11.853 12.321 -6.418 1.00 90.69 104 LEU A CA 1
ATOM 794 C C . LEU A 1 104 ? -10.817 13.389 -6.034 1.00 90.69 104 LEU A C 1
ATOM 796 O O . LEU A 1 104 ? -9.730 13.452 -6.610 1.00 90.69 104 LEU A O 1
ATOM 800 N N . ALA A 1 105 ? -11.131 14.222 -5.038 1.00 94.81 105 ALA A N 1
ATOM 801 C CA . ALA A 1 105 ? -10.219 15.230 -4.541 1.00 94.81 105 ALA A CA 1
ATOM 802 C C . ALA A 1 105 ? -9.060 14.549 -3.793 1.00 94.81 105 ALA A C 1
ATOM 804 O O . ALA A 1 105 ? -9.298 13.668 -2.957 1.00 94.81 105 ALA A O 1
ATOM 805 N N . PRO A 1 106 ? -7.801 14.943 -4.050 1.00 94.31 106 PRO A N 1
ATOM 806 C CA . PRO A 1 106 ? -6.671 14.397 -3.319 1.00 94.31 106 PRO A CA 1
ATOM 807 C C . PRO A 1 106 ? -6.693 14.877 -1.864 1.00 94.31 106 PRO A C 1
ATOM 809 O O . PRO A 1 106 ? -6.905 16.057 -1.575 1.00 94.31 106 PRO A O 1
ATOM 812 N N . TYR A 1 107 ? -6.419 13.964 -0.937 1.00 94.19 107 TYR A N 1
ATOM 813 C CA . TYR A 1 107 ? -6.131 14.311 0.448 1.00 94.19 107 TYR A CA 1
ATOM 814 C C . TYR A 1 107 ? -4.740 14.937 0.579 1.00 94.19 107 TYR A C 1
ATOM 816 O O . TYR A 1 107 ? -3.862 14.783 -0.270 1.00 94.19 107 TYR A O 1
ATOM 824 N N . SER A 1 108 ? -4.528 15.621 1.706 1.00 91.25 108 SER A N 1
ATOM 825 C CA . SER A 1 108 ? -3.222 16.170 2.067 1.00 91.25 108 SER A CA 1
ATOM 826 C C . SER A 1 108 ? -2.135 15.081 2.062 1.00 91.25 108 SER A C 1
ATOM 828 O O . SER A 1 108 ? -2.372 14.000 2.610 1.00 91.25 108 SER A O 1
ATOM 830 N N . PRO A 1 109 ? -0.915 15.369 1.566 1.00 88.75 109 PRO A N 1
ATOM 831 C CA . PRO A 1 109 ? 0.229 14.456 1.644 1.00 88.75 109 PRO A CA 1
ATOM 832 C C . PRO A 1 109 ? 0.559 13.973 3.064 1.00 88.75 109 PRO A C 1
ATOM 834 O O . PRO A 1 109 ? 1.133 12.898 3.229 1.00 88.75 109 PRO A O 1
ATOM 837 N N . LEU A 1 110 ? 0.137 14.707 4.103 1.00 90.25 110 LEU A N 1
ATOM 838 C CA . LEU A 1 110 ? 0.230 14.249 5.493 1.00 90.25 110 LEU A CA 1
ATOM 839 C C . LEU A 1 110 ? -0.506 12.925 5.725 1.00 90.25 110 LEU A C 1
ATOM 841 O O . LEU A 1 110 ? -0.051 12.114 6.528 1.00 90.25 110 LEU A O 1
ATOM 845 N N . LEU A 1 111 ? -1.610 12.670 5.016 1.00 92.88 111 LEU A N 1
ATOM 846 C CA . LEU A 1 111 ? -2.301 11.386 5.098 1.00 92.88 111 LEU A CA 1
ATOM 847 C C . LEU A 1 111 ? -1.403 10.246 4.605 1.00 92.88 111 LEU A C 1
ATOM 849 O O . LEU A 1 111 ? -1.404 9.184 5.214 1.00 92.88 111 LEU A O 1
ATOM 853 N N . LEU A 1 112 ? -0.586 10.467 3.572 1.00 93.38 112 LEU A N 1
ATOM 854 C CA . LEU A 1 112 ? 0.352 9.451 3.082 1.00 93.38 112 LEU A CA 1
ATOM 855 C C . LEU A 1 112 ? 1.413 9.129 4.135 1.00 93.38 112 LEU A C 1
ATOM 857 O O . LEU A 1 112 ? 1.717 7.962 4.357 1.00 93.38 112 LEU A O 1
ATOM 861 N N . VAL A 1 113 ? 1.922 10.147 4.839 1.00 91.75 113 VAL A N 1
ATOM 862 C CA . VAL A 1 113 ? 2.863 9.958 5.956 1.00 91.75 113 VAL A CA 1
ATOM 863 C C . VAL A 1 113 ? 2.216 9.146 7.080 1.00 91.75 113 VAL A C 1
ATOM 865 O O . VAL A 1 113 ? 2.816 8.197 7.574 1.00 91.75 113 VAL A O 1
ATOM 868 N N . ARG A 1 114 ? 0.958 9.439 7.433 1.00 94.06 114 ARG A N 1
ATOM 869 C CA . ARG A 1 114 ? 0.218 8.653 8.436 1.00 94.06 114 ARG A CA 1
ATOM 870 C C . ARG A 1 114 ? -0.035 7.214 7.993 1.00 94.06 114 ARG A C 1
ATOM 872 O O . ARG A 1 114 ? 0.066 6.303 8.807 1.00 94.06 114 ARG A O 1
ATOM 879 N N . LEU A 1 115 ? -0.346 6.999 6.717 1.00 95.19 115 LEU A N 1
ATOM 880 C CA . LEU A 1 115 ? -0.538 5.663 6.154 1.00 95.19 115 LEU A CA 1
ATOM 881 C C . LEU A 1 115 ? 0.776 4.872 6.110 1.00 95.19 115 LEU A C 1
ATOM 883 O O . LEU A 1 115 ? 0.763 3.690 6.441 1.00 95.19 115 LEU A O 1
ATOM 887 N N . LYS A 1 116 ? 1.908 5.519 5.797 1.00 94.31 116 LYS A N 1
ATOM 888 C CA . LYS A 1 116 ? 3.251 4.937 5.951 1.00 94.31 116 LYS A CA 1
ATOM 889 C C . LYS A 1 116 ? 3.489 4.493 7.389 1.00 94.31 116 LYS A C 1
ATOM 891 O O . LYS A 1 116 ? 3.866 3.353 7.613 1.00 94.31 116 LYS A O 1
ATOM 896 N N . GLU A 1 117 ? 3.282 5.378 8.361 1.00 93.94 117 GLU A N 1
ATOM 897 C CA . GLU A 1 117 ? 3.518 5.066 9.778 1.00 93.94 117 GLU A CA 1
ATOM 898 C C . GLU A 1 117 ? 2.634 3.909 10.258 1.00 93.94 117 GLU A C 1
ATOM 900 O O . GLU A 1 117 ? 3.100 3.032 10.981 1.00 93.94 117 GLU A O 1
ATOM 905 N N . ARG A 1 118 ? 1.362 3.891 9.842 1.00 96.56 118 ARG A N 1
ATOM 906 C CA . ARG A 1 118 ? 0.380 2.918 10.325 1.00 96.56 118 ARG A CA 1
ATOM 907 C C . ARG A 1 118 ? 0.469 1.559 9.643 1.00 96.56 118 ARG A C 1
ATOM 909 O O . ARG A 1 118 ? 0.300 0.544 10.312 1.00 96.56 118 ARG A O 1
ATOM 916 N N . PHE A 1 119 ? 0.658 1.547 8.329 1.00 96.62 119 PHE A N 1
ATOM 917 C CA . PHE A 1 119 ? 0.574 0.345 7.495 1.00 96.62 119 PHE A CA 1
ATOM 918 C C . PHE A 1 119 ? 1.911 -0.023 6.847 1.00 96.62 119 PHE A C 1
ATOM 920 O O . PHE A 1 119 ? 1.957 -0.924 6.018 1.00 96.62 119 PHE A O 1
ATOM 927 N N . LEU A 1 120 ? 2.994 0.669 7.217 1.00 95.75 120 LEU A N 1
ATOM 928 C CA . LEU A 1 120 ? 4.364 0.434 6.747 1.00 95.75 120 LEU A CA 1
ATOM 929 C C . LEU A 1 120 ? 4.544 0.556 5.224 1.00 95.75 120 LEU A C 1
ATOM 931 O O . LEU A 1 120 ? 5.556 0.108 4.683 1.00 95.75 120 LEU A O 1
ATOM 935 N N . LEU A 1 121 ? 3.598 1.228 4.556 1.00 94.25 121 LEU A N 1
ATOM 936 C CA . LEU A 1 121 ? 3.601 1.473 3.115 1.00 94.25 121 LEU A CA 1
ATOM 937 C C . LEU A 1 121 ? 4.762 2.381 2.712 1.00 94.25 121 LEU A C 1
ATOM 939 O O . LEU A 1 121 ? 5.090 3.347 3.400 1.00 94.25 121 LEU A O 1
ATOM 943 N N . GLU A 1 122 ? 5.354 2.121 1.554 1.00 91.94 122 GLU A N 1
ATOM 944 C CA . GLU A 1 122 ? 6.400 2.985 1.017 1.00 91.94 122 GLU A CA 1
ATOM 945 C C . GLU A 1 122 ? 5.776 4.256 0.434 1.00 91.94 122 GLU A C 1
ATOM 947 O O . GLU A 1 122 ? 4.752 4.199 -0.238 1.00 91.94 122 GLU A O 1
ATOM 952 N N . VAL A 1 123 ? 6.374 5.417 0.703 1.00 90.06 123 VAL A N 1
ATOM 953 C CA . VAL A 1 123 ? 5.933 6.724 0.187 1.00 90.06 123 VAL A CA 1
ATOM 954 C C . VAL A 1 123 ? 7.156 7.535 -0.214 1.00 90.06 123 VAL A C 1
ATOM 956 O O . VAL A 1 123 ? 8.138 7.582 0.532 1.00 90.06 123 VAL A O 1
ATOM 959 N N . ASN A 1 124 ? 7.060 8.233 -1.342 1.00 79.56 124 ASN A N 1
ATOM 960 C CA . ASN A 1 124 ? 8.124 9.087 -1.876 1.00 79.56 124 ASN A CA 1
ATOM 961 C C . ASN A 1 124 ? 7.816 10.579 -1.680 1.00 79.56 124 ASN A C 1
ATOM 963 O O . ASN A 1 124 ? 7.973 11.371 -2.604 1.00 79.56 124 ASN A O 1
ATOM 967 N N . VAL A 1 125 ? 7.350 10.977 -0.494 1.00 73.94 125 VAL A N 1
ATOM 968 C CA . VAL A 1 125 ? 7.130 12.396 -0.164 1.00 73.94 125 VAL A CA 1
ATOM 969 C C . VAL A 1 125 ? 8.426 12.989 0.389 1.00 73.94 125 VAL A C 1
ATOM 971 O O . VAL A 1 125 ? 8.926 12.513 1.407 1.00 73.94 125 VAL A O 1
ATOM 974 N N . ILE A 1 126 ? 8.959 14.029 -0.259 1.00 63.19 126 ILE A N 1
ATOM 975 C CA . ILE A 1 126 ? 10.114 14.789 0.239 1.00 63.19 126 ILE A CA 1
ATOM 976 C C . ILE A 1 126 ? 9.582 15.972 1.068 1.00 63.19 126 ILE A C 1
ATOM 978 O O . ILE A 1 126 ? 8.837 16.795 0.526 1.00 63.19 126 ILE A O 1
ATOM 982 N N . PRO A 1 127 ? 9.933 16.097 2.364 1.00 54.78 127 PRO A N 1
ATOM 983 C CA . PRO A 1 127 ? 9.602 17.282 3.147 1.00 54.78 127 PRO A CA 1
ATOM 984 C C . PRO A 1 127 ? 10.264 18.522 2.534 1.00 54.78 127 PRO A C 1
ATOM 986 O O . PRO A 1 127 ? 11.454 18.518 2.226 1.00 54.78 127 PRO A O 1
ATOM 989 N N . THR A 1 128 ? 9.511 19.609 2.370 1.00 53.75 128 THR A N 1
ATOM 990 C CA . THR A 1 128 ? 9.989 20.843 1.721 1.00 53.75 128 THR A CA 1
ATOM 991 C C . THR A 1 128 ? 11.037 21.641 2.497 1.00 53.75 128 THR A C 1
ATOM 993 O O . THR A 1 128 ? 11.484 22.671 2.004 1.00 53.75 128 THR A O 1
ATOM 996 N N . GLU A 1 129 ? 11.481 21.174 3.664 1.00 49.16 129 GLU A N 1
ATOM 997 C CA . GLU A 1 129 ? 12.580 21.805 4.412 1.00 49.16 129 GLU A CA 1
ATOM 998 C C . GLU A 1 129 ? 13.937 21.700 3.686 1.00 49.16 129 GLU A C 1
ATOM 1000 O O . GLU A 1 129 ? 14.878 22.395 4.041 1.00 49.16 129 GLU A O 1
ATOM 1005 N N . CYS A 1 130 ? 14.039 20.900 2.617 1.00 45.97 130 CYS A N 1
ATOM 1006 C CA . CYS A 1 130 ? 15.261 20.771 1.816 1.00 45.97 130 CYS A CA 1
ATOM 1007 C C . CYS A 1 130 ? 15.383 21.743 0.625 1.00 45.97 130 CYS A C 1
ATOM 1009 O O . CYS A 1 130 ? 16.380 21.676 -0.087 1.00 45.97 130 CYS A O 1
ATOM 1011 N N . PHE A 1 131 ? 14.415 22.636 0.376 1.00 47.75 131 PHE A N 1
ATOM 1012 C CA . PHE A 1 131 ? 14.477 23.584 -0.756 1.00 47.75 131 PHE A CA 1
ATOM 1013 C C . PHE A 1 131 ? 14.837 25.025 -0.357 1.00 47.75 131 PHE A C 1
ATOM 1015 O O . PHE A 1 131 ? 14.743 25.928 -1.185 1.00 47.75 131 PHE A O 1
ATOM 1022 N N . SER A 1 132 ? 15.268 25.262 0.885 1.00 42.56 132 SER A N 1
ATOM 1023 C CA . SER A 1 132 ? 15.670 26.591 1.361 1.00 42.56 132 SER A CA 1
ATOM 1024 C C . SER A 1 132 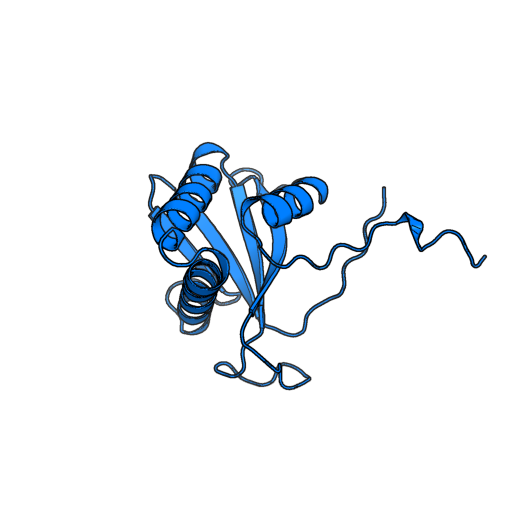? 17.186 26.789 1.447 1.00 42.56 132 SER A C 1
ATOM 1026 O O . SER A 1 132 ? 17.636 27.449 2.368 1.00 42.56 132 SER A O 1
ATOM 1028 N N . GLU A 1 133 ? 17.981 26.247 0.525 1.00 43.88 133 GLU A N 1
ATOM 1029 C CA . GLU A 1 133 ? 19.387 26.656 0.351 1.00 43.88 133 GLU A CA 1
ATOM 1030 C C . GLU A 1 133 ? 19.801 26.513 -1.118 1.00 43.88 133 GLU A C 1
ATOM 1032 O O . GLU A 1 133 ? 20.471 25.556 -1.492 1.00 43.88 133 GLU A O 1
ATOM 1037 N N . SER A 1 134 ? 19.331 27.419 -1.983 1.00 42.31 134 SER A N 1
ATOM 1038 C CA . SER A 1 134 ? 20.024 27.881 -3.207 1.00 42.31 134 SER A CA 1
ATOM 1039 C C . SER A 1 134 ? 19.099 28.756 -4.064 1.00 42.31 134 SER A C 1
ATOM 1041 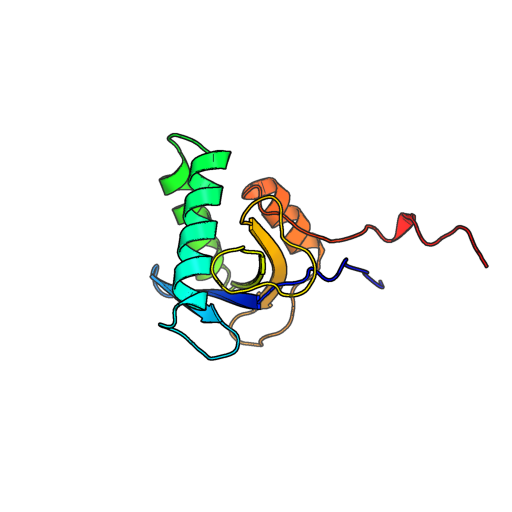O O . SER A 1 134 ? 18.511 28.301 -5.043 1.00 42.31 134 SER A O 1
ATOM 1043 N N . LEU A 1 135 ? 18.998 30.035 -3.694 1.00 37.88 135 LEU A N 1
ATOM 1044 C CA . LEU A 1 135 ? 18.709 31.150 -4.601 1.00 37.88 135 LEU A CA 1
ATOM 1045 C C . LEU A 1 135 ? 19.634 32.312 -4.237 1.00 37.88 135 LEU A C 1
ATOM 1047 O O . LEU A 1 135 ? 19.753 32.586 -3.022 1.00 37.88 135 LEU A O 1
#

pLDDT: mean 86.23, std 14.79, range [37.88, 98.25]

Organism: NCBI:txid233186

Secondary structure (DSSP, 8-state):
---EE---SSEEEEEEEETTEEEEEETTBSSSHHHHHHHHHHHHHHHHHHGGGHHHHHHHHHHHHHHHTEEEEEEEE-STT--SSS--SS-EEEEEEEEETTT-PBPPHHHHHHHHHHH--EE-EEPGGGGSS--

Sequence (135 aa):
MLVASVKSSGSLWLMTAMDGKVTCSSENGAGNVYSAAGMYTLVKHFHDKFGAAWQQEYLELVNFLDRKRVSLGFELVTRCLGEHGSLPNCDHLVLNVAMDRDSLAPYSPLLLVRLKERFLLEVNVIPTECFSESL

Radius of gyration: 15.24 Å; chains: 1; bounding box: 39×45×30 Å